Protein AF-A0A357KWU2-F1 (afdb_monomer_lite)

Radius of gyration: 22.36 Å; chains: 1; bounding box: 52×27×65 Å

Sequence (148 aa):
MNDPLRDWLYPELGHCRGDSERSEAVGAMRSNRERLTIAALMAPFLVSVGVATWLLLRYRPVWMGTNWLIGFGAAVGGSAALLIPVVLRGQRRVRLRQFLLARGVPLCLHCGYDLRGLAPDDPEPRCPECAHGILSAGVAMLRSTRVR

pLDDT: mean 83.21, std 8.34, range [53.5, 93.0]

Structure (mmCIF, N/CA/C/O backbone):
data_AF-A0A357KWU2-F1
#
_entry.id   AF-A0A357KWU2-F1
#
loop_
_atom_site.group_PDB
_atom_site.id
_atom_site.type_symbol
_atom_site.label_atom_id
_atom_site.label_alt_id
_atom_site.label_comp_id
_atom_site.label_asym_id
_atom_site.label_entity_id
_atom_site.label_seq_id
_atom_site.pdbx_PDB_ins_code
_atom_site.Cartn_x
_atom_site.Cartn_y
_atom_site.Cartn_z
_atom_site.occupancy
_atom_site.B_iso_or_equiv
_atom_site.auth_seq_id
_atom_site.auth_comp_id
_atom_site.auth_asym_id
_atom_site.auth_atom_id
_atom_site.pdbx_PDB_model_num
ATOM 1 N N . MET A 1 1 ? -23.522 3.006 -4.813 1.00 59.94 1 MET A N 1
ATOM 2 C CA . MET A 1 1 ? -23.429 1.620 -5.326 1.00 59.94 1 MET A CA 1
ATOM 3 C C . MET A 1 1 ? -22.193 0.985 -4.727 1.00 59.94 1 MET A C 1
ATOM 5 O O . MET A 1 1 ? -21.103 1.509 -4.937 1.00 59.94 1 MET A O 1
ATOM 9 N N . ASN A 1 2 ? -22.372 -0.078 -3.943 1.00 74.12 2 ASN A N 1
ATOM 10 C CA . ASN A 1 2 ? -21.258 -0.871 -3.432 1.00 74.12 2 ASN A CA 1
ATOM 11 C C . ASN A 1 2 ? -20.612 -1.618 -4.599 1.00 74.12 2 ASN A C 1
ATOM 13 O O . ASN A 1 2 ? -21.301 -2.271 -5.377 1.00 74.12 2 ASN A O 1
ATOM 17 N N . ASP A 1 3 ? -19.303 -1.445 -4.749 1.00 87.06 3 ASP A N 1
ATOM 18 C CA . ASP A 1 3 ? -18.503 -2.129 -5.757 1.00 87.06 3 ASP A CA 1
ATOM 19 C C . ASP A 1 3 ? -18.079 -3.485 -5.165 1.00 87.06 3 ASP A C 1
ATOM 21 O O . ASP A 1 3 ? -17.234 -3.501 -4.262 1.00 87.06 3 ASP A O 1
ATOM 25 N N . PRO A 1 4 ? -18.663 -4.615 -5.606 1.00 87.31 4 PRO A N 1
ATOM 26 C CA . PRO A 1 4 ? -18.437 -5.921 -4.982 1.00 87.31 4 PRO A CA 1
ATOM 27 C C . PRO A 1 4 ? -16.963 -6.342 -5.033 1.00 87.31 4 PRO A C 1
ATOM 29 O O . PRO A 1 4 ? -16.477 -7.031 -4.136 1.00 87.31 4 PRO A O 1
ATOM 32 N N . LEU A 1 5 ? -16.214 -5.863 -6.032 1.00 89.25 5 LEU A N 1
ATOM 33 C CA . LEU A 1 5 ? -14.771 -6.068 -6.110 1.00 89.25 5 LEU A CA 1
ATOM 34 C C . LEU A 1 5 ? -14.043 -5.394 -4.947 1.00 89.25 5 LEU A C 1
ATOM 36 O O . LEU A 1 5 ? -13.114 -5.975 -4.392 1.00 89.25 5 LEU A O 1
ATOM 40 N N . ARG A 1 6 ? -14.448 -4.187 -4.538 1.00 85.75 6 ARG A N 1
ATOM 41 C CA . ARG A 1 6 ? -13.794 -3.484 -3.423 1.00 85.75 6 ARG A CA 1
ATOM 42 C C . ARG A 1 6 ? -14.027 -4.175 -2.095 1.00 85.75 6 ARG A C 1
ATOM 44 O O . ARG A 1 6 ? -13.079 -4.274 -1.322 1.00 85.75 6 ARG A O 1
ATOM 51 N N . ASP A 1 7 ? -15.238 -4.667 -1.869 1.00 88.50 7 ASP A N 1
ATOM 52 C CA . ASP A 1 7 ? -15.585 -5.382 -0.641 1.00 88.50 7 ASP A CA 1
ATOM 53 C C . ASP A 1 7 ? -14.808 -6.695 -0.526 1.00 88.50 7 ASP A C 1
ATOM 55 O O . ASP A 1 7 ? -14.295 -7.025 0.542 1.00 88.50 7 ASP A O 1
ATOM 59 N N . TRP A 1 8 ? -14.597 -7.380 -1.651 1.00 89.88 8 TRP A N 1
ATOM 60 C CA . TRP A 1 8 ? -13.717 -8.543 -1.702 1.00 89.88 8 TRP A CA 1
ATOM 61 C C . TRP A 1 8 ? -12.231 -8.179 -1.522 1.00 89.88 8 TRP A C 1
ATOM 63 O O . TRP A 1 8 ? -11.475 -8.883 -0.850 1.00 89.88 8 TRP A O 1
ATOM 73 N N . LEU A 1 9 ? -11.775 -7.060 -2.100 1.00 88.38 9 LEU A N 1
ATOM 74 C CA . LEU A 1 9 ? -10.376 -6.639 -2.001 1.00 88.38 9 LEU A CA 1
ATOM 75 C C . LEU A 1 9 ? -9.982 -6.138 -0.600 1.00 88.38 9 LEU A C 1
ATOM 77 O O . LEU A 1 9 ? -8.826 -6.354 -0.192 1.00 88.38 9 LEU A O 1
ATOM 81 N N . TYR A 1 10 ? -10.910 -5.479 0.094 1.00 90.88 10 TYR A N 1
ATOM 82 C CA . TYR A 1 10 ? -10.738 -4.798 1.379 1.00 90.88 10 TYR A CA 1
ATOM 83 C C . TYR A 1 10 ? -11.883 -5.168 2.336 1.00 90.88 10 TYR A C 1
ATOM 85 O O . TYR A 1 10 ? -12.776 -4.349 2.575 1.00 90.88 10 TYR A O 1
ATOM 93 N N . PRO A 1 11 ? -11.860 -6.383 2.911 1.00 91.12 11 PRO A N 1
ATOM 94 C CA . PRO A 1 11 ? -12.910 -6.835 3.824 1.00 91.12 11 PRO A CA 1
ATOM 95 C C . PRO A 1 11 ? -13.042 -5.931 5.060 1.00 91.12 11 PRO A C 1
ATOM 97 O O . PRO A 1 11 ? -14.107 -5.855 5.670 1.00 91.12 11 PRO A O 1
ATOM 100 N N . GLU A 1 12 ? -11.994 -5.174 5.411 1.00 91.44 12 GLU A N 1
ATOM 101 C CA . GLU A 1 12 ? -12.022 -4.243 6.538 1.00 91.44 12 GLU A CA 1
ATOM 102 C C . GLU A 1 12 ? -13.065 -3.122 6.362 1.00 91.44 12 GLU A C 1
ATOM 104 O O . GLU A 1 12 ? -13.580 -2.617 7.358 1.00 91.44 12 GLU A O 1
ATOM 109 N N . LEU A 1 13 ? -13.453 -2.785 5.121 1.00 92.69 13 LEU A N 1
ATOM 110 C CA . LEU A 1 13 ? -14.512 -1.806 4.830 1.00 92.69 13 LEU A CA 1
ATOM 111 C C . LEU A 1 13 ? -15.900 -2.241 5.318 1.00 92.69 13 LEU A C 1
ATOM 113 O O . LEU A 1 13 ? -16.812 -1.414 5.342 1.00 92.69 13 LEU A O 1
ATOM 117 N N . GLY A 1 14 ? -16.083 -3.512 5.685 1.00 91.69 14 GLY A N 1
ATOM 118 C CA . GLY A 1 14 ? -17.300 -3.993 6.340 1.00 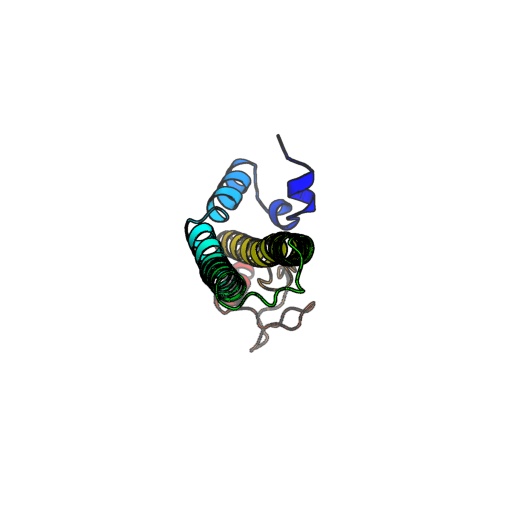91.69 14 GLY A CA 1
ATOM 119 C C . GLY A 1 14 ? -17.490 -3.445 7.760 1.00 91.69 14 GLY A C 1
ATOM 120 O O . GLY A 1 14 ? -18.602 -3.469 8.271 1.00 91.69 14 GLY A O 1
ATOM 121 N N . HIS A 1 15 ? -16.436 -2.908 8.387 1.00 90.94 15 HIS A N 1
ATOM 122 C CA . HIS A 1 15 ? -16.504 -2.341 9.741 1.00 90.94 15 HIS A CA 1
ATOM 123 C C . HIS A 1 15 ? -16.945 -0.868 9.767 1.00 90.94 15 HIS A C 1
ATOM 125 O O . HIS A 1 15 ? -17.172 -0.320 10.846 1.00 90.94 15 HIS A O 1
ATOM 131 N N . CYS A 1 16 ? -17.045 -0.212 8.606 1.00 92.56 16 CYS A N 1
ATOM 132 C CA . CYS A 1 16 ? -17.556 1.155 8.501 1.00 92.56 16 CYS A CA 1
ATOM 133 C C . CYS A 1 16 ? -19.061 1.183 8.807 1.00 92.56 16 CYS A C 1
ATOM 135 O O . CYS A 1 16 ? -19.807 0.321 8.350 1.00 92.56 16 CYS A O 1
ATOM 137 N N . ARG A 1 17 ? -19.530 2.199 9.539 1.00 90.75 17 ARG A N 1
ATOM 138 C CA . ARG A 1 17 ? -20.933 2.316 9.976 1.00 90.75 17 ARG A CA 1
ATOM 139 C C . ARG A 1 17 ? -21.898 2.729 8.861 1.00 90.75 17 ARG A C 1
ATOM 141 O O . ARG A 1 17 ? -23.104 2.592 9.032 1.00 90.75 17 ARG A O 1
ATOM 148 N N . GLY A 1 18 ? -21.392 3.245 7.741 1.00 92.12 18 GLY A N 1
ATOM 149 C CA . GLY A 1 18 ? -22.206 3.651 6.596 1.00 92.12 18 GLY A CA 1
ATOM 150 C C . GLY A 1 18 ? -21.386 4.082 5.379 1.00 92.12 18 GLY A C 1
ATOM 151 O O . GLY A 1 18 ? -20.155 4.168 5.429 1.00 92.12 18 GLY A O 1
ATOM 152 N N . ASP A 1 19 ? -22.084 4.382 4.282 1.00 92.00 19 ASP A N 1
ATOM 153 C CA . ASP A 1 19 ? -21.479 4.707 2.981 1.00 92.00 19 ASP A CA 1
ATOM 154 C C . ASP A 1 19 ? -20.640 5.994 3.003 1.00 92.00 19 ASP A C 1
ATOM 156 O O . ASP A 1 19 ? -19.633 6.093 2.296 1.00 92.00 19 ASP A O 1
ATOM 160 N N . SER A 1 20 ? -21.012 6.968 3.840 1.00 92.75 20 SER A N 1
ATOM 161 C CA . SER A 1 20 ? -20.260 8.217 4.006 1.00 92.75 20 SER A CA 1
ATOM 162 C C . SER A 1 20 ? -18.865 7.950 4.576 1.00 92.75 20 SER A C 1
ATOM 164 O O . SER A 1 20 ? -17.867 8.329 3.963 1.00 92.75 20 SER A O 1
ATOM 166 N N . GLU A 1 21 ? -18.782 7.206 5.681 1.00 92.81 21 GLU A N 1
ATOM 167 C CA . GLU A 1 21 ? -17.522 6.799 6.312 1.00 92.81 21 GLU A CA 1
ATOM 168 C C . GLU A 1 21 ? -16.687 5.905 5.391 1.00 92.81 21 GLU A C 1
ATOM 170 O O . GLU A 1 21 ? -15.470 6.062 5.308 1.00 92.81 21 GLU A O 1
ATOM 175 N N . ARG A 1 22 ? -17.336 5.014 4.637 1.00 91.81 22 ARG A N 1
ATOM 176 C CA . ARG A 1 22 ? -16.671 4.183 3.631 1.00 91.81 22 ARG A CA 1
ATOM 177 C C . ARG A 1 22 ? -16.035 5.036 2.529 1.00 91.81 22 ARG A C 1
ATOM 179 O O . ARG A 1 22 ? -14.895 4.781 2.139 1.00 91.81 22 ARG A O 1
ATOM 186 N N . SER A 1 23 ? -16.729 6.065 2.041 1.00 91.12 23 SER A N 1
ATOM 187 C CA . SER A 1 23 ? -16.183 6.979 1.031 1.00 91.12 23 SER A CA 1
ATOM 188 C C . SER A 1 23 ? -15.011 7.805 1.574 1.00 91.12 23 SER A C 1
ATOM 190 O O . SER A 1 23 ? -14.015 7.997 0.875 1.00 91.12 23 SER A O 1
ATOM 192 N N . GLU A 1 24 ? -15.080 8.208 2.844 1.00 92.50 24 GLU A N 1
ATOM 193 C CA . GLU A 1 24 ? -14.028 8.954 3.532 1.00 92.50 24 GLU A CA 1
ATOM 194 C C . GLU A 1 24 ? -12.784 8.090 3.761 1.00 92.50 24 GLU A C 1
ATOM 196 O O . GLU A 1 24 ? -11.673 8.522 3.462 1.00 92.50 24 GLU A O 1
ATOM 201 N N . ALA A 1 25 ? -12.963 6.833 4.177 1.00 90.44 25 ALA A N 1
ATOM 202 C CA . ALA A 1 25 ? -11.882 5.861 4.307 1.00 90.44 25 ALA A CA 1
ATOM 203 C C . ALA A 1 25 ? -11.179 5.621 2.958 1.00 90.44 25 ALA A C 1
ATOM 205 O O . ALA A 1 25 ? -9.949 5.581 2.879 1.00 90.44 25 ALA A O 1
ATOM 206 N N . VAL A 1 26 ? -11.947 5.529 1.866 1.00 90.69 26 VAL A N 1
ATOM 207 C CA . VAL A 1 26 ? -11.396 5.436 0.504 1.00 90.69 26 VAL A CA 1
ATOM 208 C C . VAL A 1 26 ? -10.661 6.715 0.098 1.00 90.69 26 VAL A C 1
ATOM 210 O O . VAL A 1 26 ? -9.596 6.636 -0.520 1.00 90.69 26 VAL A O 1
ATOM 213 N N . GLY A 1 27 ? -11.178 7.884 0.475 1.00 89.06 27 GLY A N 1
ATOM 214 C CA . GLY A 1 27 ? -10.503 9.168 0.290 1.00 89.06 27 GLY A CA 1
ATOM 215 C C . GLY A 1 27 ? -9.170 9.238 1.036 1.00 89.06 27 GLY A C 1
ATOM 216 O O . GLY A 1 27 ? -8.155 9.610 0.446 1.00 89.06 27 GLY A O 1
ATOM 217 N N . ALA A 1 28 ? -9.140 8.785 2.291 1.00 86.50 28 ALA A N 1
ATOM 218 C CA . ALA A 1 28 ? -7.946 8.741 3.130 1.00 86.50 28 ALA A CA 1
ATOM 219 C C . ALA A 1 28 ? -6.865 7.796 2.574 1.00 86.50 28 ALA A C 1
ATOM 221 O O . ALA A 1 28 ? -5.668 8.079 2.683 1.00 86.50 28 ALA A O 1
ATOM 222 N N . MET A 1 29 ? -7.263 6.701 1.910 1.00 84.94 29 MET A N 1
ATOM 223 C CA . MET A 1 29 ? -6.321 5.831 1.196 1.00 84.94 29 MET A CA 1
ATOM 224 C C . MET A 1 29 ? -5.629 6.567 0.038 1.00 84.94 29 MET A C 1
ATOM 226 O O . MET A 1 29 ? -4.436 6.367 -0.191 1.00 84.94 29 MET A O 1
ATOM 230 N N . ARG A 1 30 ? -6.334 7.475 -0.650 1.00 82.19 30 ARG A N 1
ATOM 231 C CA . ARG A 1 30 ? -5.888 8.168 -1.872 1.00 82.19 30 ARG A CA 1
ATOM 232 C C . ARG A 1 30 ? -4.942 9.352 -1.606 1.00 82.19 30 ARG A C 1
ATOM 234 O O . ARG A 1 30 ? -5.011 10.387 -2.266 1.00 82.19 30 ARG A O 1
ATOM 241 N N . SER A 1 31 ? -4.040 9.198 -0.641 1.00 75.88 31 SER A N 1
ATOM 242 C CA . SER A 1 31 ? -3.075 10.220 -0.234 1.00 75.88 31 SER A CA 1
ATOM 243 C C . SER A 1 31 ? -2.016 10.490 -1.312 1.00 75.88 31 SER A C 1
ATOM 245 O O . SER A 1 31 ? -1.478 9.567 -1.928 1.00 75.88 31 SER A O 1
ATOM 247 N N . ASN A 1 32 ? -1.645 11.766 -1.478 1.00 76.50 32 ASN A N 1
ATOM 248 C CA . ASN A 1 32 ? -0.597 12.238 -2.396 1.00 76.50 32 ASN A CA 1
ATOM 249 C C . ASN A 1 32 ? 0.760 11.534 -2.172 1.00 76.50 32 ASN A C 1
ATOM 251 O O . ASN A 1 32 ? 1.570 11.416 -3.092 1.00 76.50 32 ASN A O 1
ATOM 255 N N . ARG A 1 33 ? 0.982 10.986 -0.967 1.00 73.56 33 ARG A N 1
ATOM 256 C CA . ARG A 1 33 ? 2.146 10.151 -0.652 1.00 73.56 33 ARG A CA 1
ATOM 257 C C . ARG A 1 33 ? 2.238 8.913 -1.538 1.00 73.56 33 ARG A C 1
ATOM 259 O O . ARG A 1 33 ? 3.349 8.550 -1.878 1.00 73.56 33 ARG A O 1
ATOM 266 N N . GLU A 1 34 ? 1.124 8.296 -1.953 1.00 74.50 34 GLU A N 1
ATOM 267 C CA . GLU A 1 34 ? 1.178 7.131 -2.858 1.00 74.50 34 GLU A CA 1
ATOM 268 C C . GLU A 1 34 ? 1.793 7.495 -4.203 1.00 74.50 34 GLU A C 1
ATOM 270 O O . GLU A 1 34 ? 2.621 6.751 -4.713 1.00 74.50 34 GLU A O 1
ATOM 275 N N . ARG A 1 35 ? 1.440 8.661 -4.758 1.00 76.81 35 ARG A N 1
ATOM 276 C CA . ARG A 1 35 ? 2.026 9.135 -6.017 1.00 76.81 35 ARG A CA 1
ATOM 277 C C . ARG A 1 35 ? 3.526 9.346 -5.871 1.00 76.81 35 ARG A C 1
ATOM 279 O O . ARG A 1 35 ? 4.270 8.947 -6.755 1.00 76.81 35 ARG A O 1
ATOM 286 N N . LEU A 1 36 ? 3.962 9.897 -4.739 1.00 80.81 36 LEU A N 1
ATOM 287 C CA . LEU A 1 36 ? 5.381 10.064 -4.429 1.00 80.81 36 LEU A CA 1
ATOM 288 C C . LEU A 1 36 ? 6.093 8.724 -4.222 1.00 80.81 36 LEU A C 1
ATOM 290 O O . LEU A 1 36 ? 7.206 8.571 -4.700 1.00 80.81 36 LEU A O 1
ATOM 294 N N . THR A 1 37 ? 5.472 7.740 -3.565 1.00 79.44 37 THR A N 1
ATOM 295 C CA . THR A 1 37 ? 6.070 6.405 -3.390 1.00 79.44 37 THR A CA 1
ATOM 296 C C . THR A 1 37 ? 6.171 5.663 -4.720 1.00 79.44 37 THR A C 1
ATOM 298 O O . THR A 1 37 ? 7.208 5.079 -5.011 1.00 79.44 37 THR A O 1
ATOM 301 N N . ILE A 1 38 ? 5.133 5.726 -5.560 1.00 80.38 38 ILE A N 1
ATOM 302 C CA . ILE A 1 38 ? 5.158 5.153 -6.913 1.00 80.38 38 ILE A CA 1
ATOM 303 C C . ILE A 1 38 ? 6.231 5.845 -7.747 1.00 80.38 38 ILE A C 1
ATOM 305 O O . ILE A 1 38 ? 7.046 5.165 -8.359 1.00 80.38 38 ILE A O 1
ATOM 309 N N . ALA A 1 39 ? 6.275 7.179 -7.737 1.00 81.69 39 ALA A N 1
ATOM 310 C CA . ALA A 1 39 ? 7.296 7.940 -8.446 1.00 81.69 39 ALA A CA 1
ATOM 311 C C . ALA A 1 39 ? 8.705 7.600 -7.941 1.00 81.69 39 ALA A C 1
ATOM 313 O O . ALA A 1 39 ? 9.595 7.389 -8.752 1.00 81.69 39 ALA A O 1
ATOM 314 N N . ALA A 1 40 ? 8.902 7.470 -6.627 1.00 84.50 40 ALA A N 1
ATOM 315 C CA . ALA A 1 40 ? 10.184 7.104 -6.032 1.00 84.50 40 ALA A CA 1
ATOM 316 C C . ALA A 1 40 ? 10.617 5.668 -6.369 1.00 84.50 40 ALA A C 1
ATOM 318 O O . ALA A 1 40 ? 11.810 5.426 -6.504 1.00 84.50 40 ALA A O 1
ATOM 319 N N . LEU A 1 41 ? 9.681 4.727 -6.533 1.00 81.56 41 LEU A N 1
ATOM 320 C CA . LEU A 1 41 ? 9.980 3.362 -6.987 1.00 81.56 41 LEU A CA 1
ATOM 321 C C . LEU A 1 41 ? 10.230 3.298 -8.501 1.00 81.56 41 LEU A C 1
ATOM 323 O O . LEU A 1 41 ? 11.110 2.572 -8.955 1.00 81.56 41 LEU A O 1
ATOM 327 N N . MET A 1 42 ? 9.478 4.069 -9.287 1.00 81.44 42 MET A N 1
ATOM 328 C CA . MET A 1 42 ? 9.603 4.101 -10.746 1.00 81.44 42 MET A CA 1
ATOM 329 C C . MET A 1 42 ? 10.821 4.902 -11.212 1.00 81.44 42 MET A C 1
ATOM 331 O O . MET A 1 42 ? 11.417 4.549 -12.221 1.00 81.44 42 MET A O 1
ATOM 335 N N . ALA A 1 43 ? 11.226 5.953 -10.496 1.00 85.81 43 ALA A N 1
ATOM 336 C CA . ALA A 1 43 ? 12.353 6.807 -10.870 1.00 85.81 43 ALA A CA 1
ATOM 337 C C . ALA A 1 43 ? 13.678 6.041 -11.059 1.00 85.81 43 ALA A C 1
ATOM 339 O O . ALA A 1 43 ? 14.234 6.124 -12.155 1.00 85.81 43 ALA A O 1
ATOM 340 N N . PRO A 1 44 ? 14.191 5.259 -10.086 1.00 83.88 44 PRO A N 1
ATOM 341 C CA . PRO A 1 44 ? 15.445 4.527 -10.264 1.00 83.88 44 PRO A CA 1
ATOM 342 C C . PRO A 1 44 ? 15.342 3.471 -11.367 1.00 83.88 44 PRO A C 1
ATOM 344 O O . PRO A 1 44 ? 16.316 3.222 -12.068 1.00 83.88 44 PRO A O 1
ATOM 347 N N . PHE A 1 45 ? 14.157 2.891 -11.560 1.00 81.75 45 PHE A N 1
ATOM 348 C CA . PHE A 1 45 ? 13.881 1.943 -12.634 1.00 81.75 45 PHE A CA 1
ATOM 349 C C . PHE A 1 45 ? 13.925 2.603 -14.019 1.00 81.75 45 PHE A C 1
ATOM 351 O O . PHE A 1 45 ? 14.553 2.088 -14.936 1.00 81.75 45 PHE A O 1
ATOM 358 N N . LEU A 1 46 ? 13.301 3.769 -14.184 1.00 84.00 46 LEU A N 1
ATOM 359 C CA . LEU A 1 46 ? 13.341 4.511 -15.444 1.00 84.00 46 LEU A CA 1
ATOM 360 C C . LEU A 1 46 ? 14.761 4.999 -15.750 1.00 84.00 46 LEU A C 1
ATOM 362 O O . LEU A 1 46 ? 15.200 4.926 -16.897 1.00 84.00 46 LEU A O 1
ATOM 366 N N . VAL A 1 47 ? 15.500 5.432 -14.723 1.00 87.81 47 VAL A N 1
ATOM 367 C CA . VAL A 1 47 ? 16.915 5.803 -14.849 1.00 87.81 47 VAL A CA 1
ATOM 368 C C . VAL A 1 47 ? 17.754 4.594 -15.259 1.00 87.81 47 VAL A C 1
ATOM 370 O O . VAL A 1 47 ? 18.535 4.703 -16.200 1.00 87.81 47 VAL A O 1
ATOM 373 N N . SER A 1 48 ? 17.579 3.432 -14.623 1.00 81.81 48 SER A N 1
ATOM 374 C CA . SER A 1 48 ? 18.356 2.234 -14.955 1.00 81.81 48 SER A CA 1
ATOM 375 C C . SER A 1 48 ? 18.049 1.714 -16.359 1.00 81.81 48 SER A C 1
ATOM 377 O O . SER A 1 48 ? 18.979 1.385 -17.092 1.00 81.81 48 SER A O 1
ATOM 379 N N . VAL A 1 49 ? 16.780 1.721 -16.784 1.00 82.38 49 VAL A N 1
ATOM 380 C CA . VAL A 1 49 ? 16.381 1.387 -18.161 1.00 82.38 49 VAL A CA 1
ATOM 381 C C . VAL A 1 49 ? 16.976 2.379 -19.159 1.00 82.38 49 VAL A C 1
ATOM 383 O O . VAL A 1 49 ? 17.499 1.960 -20.191 1.00 82.38 49 VAL A O 1
ATOM 386 N N . GLY A 1 50 ? 16.951 3.679 -18.856 1.00 84.56 50 GLY A N 1
ATOM 387 C CA . GLY A 1 50 ? 17.556 4.711 -19.700 1.00 84.56 50 GLY A CA 1
ATOM 388 C C . GLY A 1 50 ? 19.066 4.523 -19.857 1.00 84.56 50 GLY A C 1
ATOM 389 O O . GLY A 1 50 ? 19.573 4.518 -20.978 1.00 84.56 50 GLY A O 1
ATOM 390 N N . VAL A 1 51 ? 19.776 4.286 -18.750 1.00 88.94 51 VAL A N 1
ATOM 391 C CA . VAL A 1 51 ? 21.225 4.027 -18.735 1.00 88.94 51 VAL A CA 1
ATOM 392 C C . VAL A 1 51 ? 21.563 2.732 -19.470 1.00 88.94 51 VAL A C 1
ATOM 394 O O . VAL A 1 51 ? 22.467 2.728 -20.301 1.00 88.94 51 VAL A O 1
ATOM 397 N N . ALA A 1 52 ? 20.823 1.647 -19.229 1.00 82.06 52 ALA A N 1
ATOM 398 C CA . ALA A 1 52 ? 21.020 0.376 -19.922 1.00 82.06 52 ALA A CA 1
ATOM 399 C C . ALA A 1 52 ? 20.793 0.525 -21.432 1.00 82.06 52 ALA A C 1
ATOM 401 O O . ALA A 1 52 ? 21.608 0.065 -22.227 1.00 82.06 52 ALA A O 1
ATOM 402 N N . THR A 1 53 ? 19.731 1.226 -21.832 1.00 80.62 53 THR A N 1
ATOM 403 C CA . THR A 1 53 ? 19.440 1.506 -23.244 1.00 80.62 53 THR A CA 1
ATOM 404 C C . THR A 1 53 ? 20.558 2.331 -23.879 1.00 80.62 53 THR A C 1
ATOM 406 O O . THR A 1 53 ? 21.035 1.989 -24.959 1.00 80.62 53 THR A O 1
ATOM 409 N N . TRP A 1 54 ? 21.029 3.379 -23.199 1.00 86.94 54 TRP A N 1
ATOM 410 C CA . TRP A 1 54 ? 22.134 4.212 -23.672 1.00 86.94 54 TRP A CA 1
ATOM 411 C C . TRP A 1 54 ? 23.440 3.418 -23.821 1.00 86.94 54 TRP A C 1
ATOM 413 O O . TRP A 1 54 ? 24.088 3.499 -24.864 1.00 86.94 54 TRP A O 1
ATOM 423 N N . LEU A 1 55 ? 23.793 2.590 -22.831 1.00 87.44 55 LEU A N 1
ATOM 424 C CA . LEU A 1 55 ? 24.969 1.716 -22.883 1.00 87.44 55 LEU A CA 1
ATOM 425 C C . LEU A 1 55 ? 24.871 0.699 -24.024 1.00 87.44 55 LEU A C 1
ATOM 427 O O . LEU A 1 55 ? 25.840 0.515 -24.757 1.00 87.44 55 LEU A O 1
ATOM 431 N N . LEU A 1 56 ? 23.704 0.079 -24.213 1.00 79.38 56 LEU A N 1
ATOM 432 C CA . LEU A 1 56 ? 23.477 -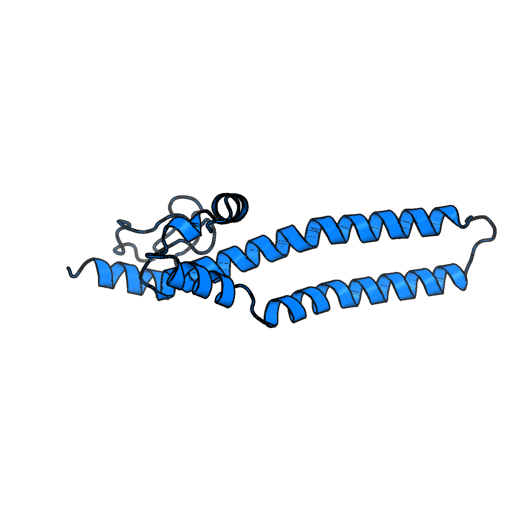0.886 -25.290 1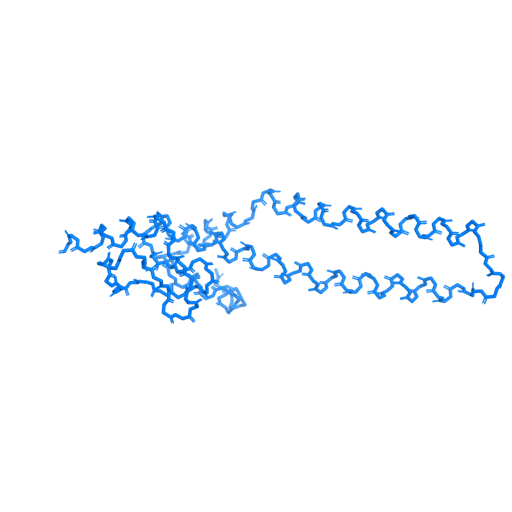.00 79.38 56 LEU A CA 1
ATOM 433 C C . LEU A 1 56 ? 23.594 -0.239 -26.669 1.00 79.38 56 LEU A C 1
ATOM 435 O O . LEU A 1 56 ? 24.159 -0.844 -27.573 1.00 79.38 56 LEU A O 1
ATOM 439 N N . LEU A 1 57 ? 23.106 0.991 -26.835 1.00 81.62 57 LEU A N 1
ATOM 440 C CA . LEU A 1 57 ? 23.277 1.741 -28.079 1.00 81.62 57 LEU A CA 1
ATOM 441 C C . LEU A 1 57 ? 24.737 2.156 -28.304 1.00 81.62 57 LEU A C 1
ATOM 443 O O . LEU A 1 57 ? 25.207 2.128 -29.439 1.00 81.62 57 LEU A O 1
ATOM 447 N N . ARG A 1 58 ? 25.465 2.517 -27.239 1.00 87.88 58 ARG A N 1
ATOM 448 C CA . ARG A 1 58 ? 26.850 3.001 -27.321 1.00 87.88 58 ARG A CA 1
ATOM 449 C C . ARG A 1 58 ? 27.868 1.891 -27.573 1.00 87.88 58 ARG A C 1
ATOM 451 O O . ARG A 1 58 ? 28.793 2.095 -28.352 1.00 87.88 58 ARG A O 1
ATOM 458 N N . TYR A 1 59 ? 27.709 0.747 -26.916 1.00 86.19 59 TYR A N 1
ATOM 459 C CA . TYR A 1 59 ? 28.660 -0.370 -26.940 1.00 86.19 59 TYR A CA 1
ATOM 460 C C . TYR A 1 59 ? 28.169 -1.546 -27.780 1.00 86.19 59 TYR A C 1
ATOM 462 O O . TYR A 1 59 ? 28.621 -2.671 -27.584 1.00 86.19 59 TYR A O 1
ATOM 470 N N . ARG A 1 60 ? 27.215 -1.293 -28.682 1.00 73.44 60 ARG A N 1
ATOM 471 C CA . ARG A 1 60 ? 26.423 -2.329 -29.337 1.00 73.44 60 ARG A CA 1
ATOM 472 C C . ARG A 1 60 ? 27.320 -3.408 -29.965 1.00 73.44 60 ARG A C 1
ATOM 474 O O . ARG A 1 60 ? 27.979 -3.132 -30.970 1.00 73.44 60 ARG A O 1
ATOM 481 N N . PRO A 1 61 ? 27.336 -4.644 -29.435 1.00 69.56 61 PRO A N 1
ATOM 482 C CA . PRO A 1 61 ? 27.967 -5.741 -30.142 1.00 69.56 61 PRO A CA 1
ATOM 483 C C . PRO A 1 61 ? 27.108 -6.035 -31.373 1.00 69.56 61 PRO A C 1
ATOM 485 O O . PRO A 1 61 ? 25.891 -6.191 -31.265 1.00 69.56 61 PRO A O 1
ATOM 488 N N . VAL A 1 62 ? 27.735 -6.107 -32.549 1.00 67.19 62 VAL A N 1
ATOM 489 C CA . VAL A 1 62 ? 27.071 -6.237 -33.866 1.00 67.19 62 VAL A CA 1
ATOM 490 C C . VAL A 1 62 ? 26.134 -7.464 -33.944 1.00 67.19 62 VAL A C 1
ATOM 492 O O . VAL A 1 62 ? 25.287 -7.557 -34.823 1.00 67.19 62 VAL A O 1
ATOM 495 N N . TRP A 1 63 ? 26.253 -8.397 -32.995 1.00 68.06 63 TRP A N 1
ATOM 496 C CA . TRP A 1 63 ? 25.550 -9.677 -32.957 1.00 68.06 63 TRP A CA 1
ATOM 497 C C . TRP A 1 63 ? 24.257 -9.647 -32.117 1.00 68.06 63 TRP A C 1
ATOM 499 O O . TRP A 1 63 ? 23.452 -10.571 -32.207 1.00 68.06 63 TRP A O 1
ATOM 509 N N . MET A 1 64 ? 24.007 -8.599 -31.318 1.00 69.38 64 MET A N 1
ATOM 510 C CA . MET A 1 64 ? 22.747 -8.456 -30.572 1.00 69.38 64 MET A CA 1
ATOM 511 C C . MET A 1 64 ? 21.690 -7.735 -31.417 1.00 69.38 64 MET A C 1
ATOM 513 O O . MET A 1 64 ? 21.638 -6.504 -31.490 1.00 69.38 64 MET A O 1
ATOM 517 N N . GLY A 1 65 ? 20.821 -8.526 -32.050 1.00 75.69 65 GLY A N 1
ATOM 518 C CA . GLY A 1 65 ? 19.681 -8.031 -32.819 1.00 75.69 65 GLY A CA 1
ATOM 519 C C . GLY A 1 65 ? 18.658 -7.254 -31.976 1.00 75.69 65 GLY A C 1
ATOM 520 O O . GLY A 1 65 ? 18.548 -7.421 -30.761 1.00 75.69 65 GLY A O 1
ATOM 521 N N . THR A 1 66 ? 17.862 -6.411 -32.640 1.00 76.44 66 THR A N 1
ATOM 522 C CA . THR A 1 66 ? 16.835 -5.537 -32.033 1.00 76.44 66 THR A CA 1
ATOM 523 C C . THR A 1 66 ? 15.810 -6.287 -31.167 1.00 76.44 66 THR A C 1
ATOM 525 O O . THR A 1 66 ? 15.303 -5.725 -30.198 1.00 76.44 66 THR A O 1
ATOM 528 N N . ASN A 1 67 ? 15.570 -7.573 -31.436 1.00 80.94 67 ASN A N 1
ATOM 529 C CA . ASN A 1 67 ? 14.639 -8.411 -30.672 1.00 80.94 67 ASN A CA 1
ATOM 530 C C . ASN A 1 67 ? 15.018 -8.546 -29.187 1.00 80.94 67 ASN A C 1
ATOM 532 O O . ASN A 1 67 ? 14.133 -8.663 -28.341 1.00 80.94 67 ASN A O 1
ATOM 536 N N . TRP A 1 68 ? 16.311 -8.485 -28.849 1.00 81.19 68 TRP A N 1
ATOM 537 C CA . TRP A 1 68 ? 16.758 -8.626 -27.461 1.00 81.19 68 TRP A CA 1
ATOM 538 C C . TRP A 1 68 ? 16.364 -7.419 -26.595 1.00 81.19 68 TRP A C 1
ATOM 540 O O . TRP A 1 68 ? 15.925 -7.586 -25.459 1.00 81.19 68 TRP A O 1
ATOM 550 N N . LEU A 1 69 ? 16.421 -6.205 -27.159 1.00 75.56 69 LEU A N 1
ATOM 551 C CA . LEU A 1 69 ? 15.997 -4.975 -26.478 1.00 75.56 69 LEU A CA 1
ATOM 552 C C . LEU A 1 69 ? 14.499 -4.989 -26.159 1.00 75.56 69 LEU A C 1
ATOM 554 O O . LEU A 1 69 ? 14.092 -4.613 -25.061 1.00 75.56 69 LEU A O 1
ATOM 558 N N . ILE A 1 70 ? 13.689 -5.462 -27.108 1.00 79.75 70 ILE A N 1
ATOM 559 C CA . ILE A 1 70 ? 12.236 -5.578 -26.943 1.00 79.75 70 ILE A CA 1
ATOM 560 C C . ILE A 1 70 ? 11.917 -6.604 -25.849 1.00 79.75 70 ILE A C 1
ATOM 562 O O . ILE A 1 70 ? 11.118 -6.319 -24.957 1.00 79.75 70 ILE A O 1
ATOM 566 N N . GLY A 1 71 ? 12.581 -7.765 -25.871 1.00 84.56 71 GLY A N 1
ATOM 567 C CA . GLY A 1 71 ? 12.403 -8.809 -24.860 1.00 84.56 71 GLY A CA 1
ATOM 568 C C . GLY A 1 71 ? 12.765 -8.341 -23.448 1.00 84.56 71 GLY A C 1
ATOM 569 O O . GLY A 1 71 ? 11.999 -8.563 -22.510 1.00 84.56 71 GLY A O 1
ATOM 570 N N . PHE A 1 72 ? 13.887 -7.632 -23.297 1.00 81.56 72 PHE A N 1
ATOM 571 C CA . PHE A 1 72 ? 14.301 -7.087 -22.004 1.00 81.56 72 PHE A CA 1
ATOM 572 C C . PHE A 1 72 ? 13.314 -6.031 -21.491 1.00 81.56 72 PHE A C 1
ATOM 574 O O . PHE A 1 72 ? 12.861 -6.115 -20.350 1.00 81.56 72 PHE A O 1
ATOM 581 N N . GLY A 1 73 ? 12.914 -5.084 -22.346 1.00 79.81 73 GLY A N 1
ATOM 582 C CA . GLY A 1 73 ? 11.922 -4.066 -21.996 1.00 79.81 73 GLY A CA 1
ATOM 583 C C . GLY A 1 73 ? 10.585 -4.672 -21.561 1.00 79.81 73 GLY A C 1
ATOM 584 O O . GLY A 1 73 ? 10.012 -4.240 -20.562 1.00 79.81 73 GLY A O 1
ATOM 585 N N . ALA A 1 74 ? 10.123 -5.717 -22.253 1.00 84.56 74 ALA A N 1
ATOM 586 C CA . ALA A 1 74 ? 8.893 -6.425 -21.909 1.00 84.56 74 ALA A CA 1
ATOM 587 C C . ALA A 1 74 ? 8.987 -7.147 -20.552 1.00 84.56 74 ALA A C 1
ATOM 589 O O . ALA A 1 74 ? 8.079 -7.021 -19.729 1.00 84.56 74 ALA A O 1
ATOM 590 N N . ALA A 1 75 ? 10.089 -7.853 -20.278 1.00 85.25 75 ALA A N 1
ATOM 591 C CA . ALA A 1 75 ? 10.292 -8.561 -19.010 1.00 85.25 75 ALA A CA 1
ATOM 592 C C . ALA A 1 75 ? 10.363 -7.596 -17.812 1.00 85.25 75 ALA A C 1
ATOM 594 O O . ALA A 1 75 ? 9.761 -7.814 -16.756 1.00 85.25 75 ALA A O 1
ATOM 595 N N . VAL A 1 76 ? 11.072 -6.486 -17.998 1.00 81.62 76 VAL A N 1
ATOM 596 C CA . VAL A 1 76 ? 11.292 -5.457 -16.982 1.00 81.62 76 VAL A CA 1
ATOM 597 C C . VAL A 1 76 ? 10.007 -4.653 -16.732 1.00 81.62 76 VAL A C 1
ATOM 599 O O . VAL A 1 76 ? 9.594 -4.484 -15.585 1.00 81.62 76 VAL A O 1
ATOM 602 N N . GLY A 1 77 ? 9.290 -4.246 -17.784 1.00 81.00 77 GLY A N 1
ATOM 603 C CA . GLY A 1 77 ? 7.984 -3.590 -17.655 1.00 81.00 77 GLY A CA 1
ATOM 604 C C . GLY A 1 77 ? 6.914 -4.494 -17.033 1.00 81.00 77 GLY A C 1
ATOM 605 O O . GLY A 1 77 ? 6.179 -4.064 -16.141 1.00 81.00 77 GLY A O 1
ATOM 606 N N . GLY A 1 78 ? 6.857 -5.762 -17.452 1.00 86.19 78 GLY A N 1
ATOM 607 C CA . GLY A 1 78 ? 5.898 -6.741 -16.939 1.00 86.19 78 GLY A CA 1
ATOM 608 C C . GLY A 1 78 ? 6.086 -7.030 -15.449 1.00 86.19 78 GLY A C 1
ATOM 609 O O . GLY A 1 78 ? 5.118 -7.038 -14.691 1.00 86.19 78 GLY A O 1
ATOM 610 N N . SER A 1 79 ? 7.332 -7.190 -14.998 1.00 83.62 79 SER A N 1
ATOM 611 C CA . SER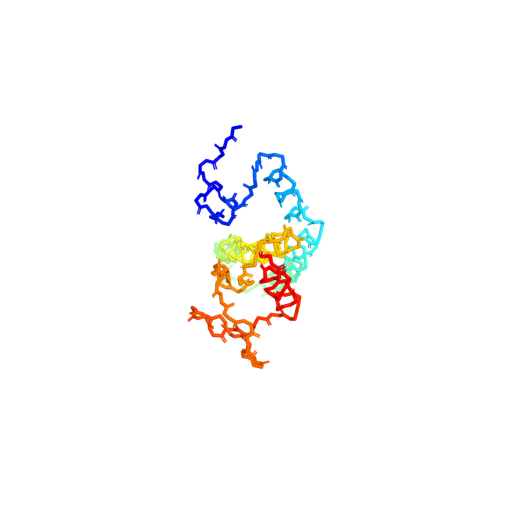 A 1 79 ? 7.634 -7.418 -13.578 1.00 83.62 79 SER A CA 1
ATOM 612 C C . SER A 1 79 ? 7.259 -6.218 -12.697 1.00 83.62 79 SER A C 1
ATOM 614 O O . SER A 1 79 ? 6.628 -6.400 -11.653 1.00 83.62 79 SER A O 1
ATOM 616 N N . ALA A 1 80 ? 7.542 -4.986 -13.135 1.00 81.50 80 ALA A N 1
ATOM 617 C CA . ALA A 1 80 ? 7.125 -3.780 -12.416 1.00 81.50 80 ALA A CA 1
ATOM 618 C C . ALA A 1 80 ? 5.592 -3.669 -12.299 1.00 81.50 80 ALA A C 1
ATOM 620 O O . ALA A 1 80 ? 5.072 -3.377 -11.219 1.00 81.50 80 ALA A O 1
ATOM 621 N N . ALA A 1 81 ? 4.862 -3.962 -13.380 1.00 82.50 81 ALA A N 1
ATOM 622 C CA . ALA A 1 81 ? 3.400 -3.927 -13.397 1.00 82.50 81 ALA A CA 1
ATOM 623 C C . ALA A 1 81 ? 2.758 -4.932 -12.422 1.00 82.50 81 ALA A C 1
ATOM 625 O O . ALA A 1 81 ? 1.669 -4.670 -11.914 1.00 82.50 81 ALA A O 1
ATOM 626 N N . LEU A 1 82 ? 3.432 -6.046 -12.119 1.00 86.00 82 LEU A N 1
ATOM 627 C CA . LEU A 1 82 ? 2.960 -7.047 -11.157 1.00 86.00 82 LEU A CA 1
ATOM 628 C C . LEU A 1 82 ? 3.304 -6.688 -9.704 1.00 86.00 82 LEU A C 1
ATOM 630 O O . LEU A 1 82 ? 2.474 -6.870 -8.813 1.00 86.00 82 LEU A O 1
ATOM 634 N N . LEU A 1 83 ? 4.501 -6.155 -9.447 1.00 83.81 83 LEU A N 1
ATOM 635 C CA . LEU A 1 83 ? 4.969 -5.874 -8.084 1.00 83.81 83 LEU A CA 1
ATOM 636 C C . LEU A 1 83 ? 4.351 -4.603 -7.488 1.00 83.81 83 LEU A C 1
ATOM 638 O O . LEU A 1 83 ? 3.999 -4.583 -6.306 1.00 83.81 83 LEU A O 1
ATOM 642 N N . ILE A 1 84 ? 4.181 -3.547 -8.292 1.00 83.94 84 ILE A N 1
ATOM 643 C CA . ILE A 1 84 ? 3.673 -2.253 -7.812 1.00 83.94 84 ILE A CA 1
ATOM 644 C C . ILE A 1 84 ? 2.284 -2.392 -7.156 1.00 83.94 84 ILE A C 1
ATOM 646 O O . ILE A 1 84 ? 2.123 -1.929 -6.022 1.00 83.94 84 ILE A O 1
ATOM 650 N N . PRO A 1 85 ? 1.281 -3.055 -7.771 1.00 83.50 85 PRO A N 1
ATOM 651 C CA . PRO A 1 85 ? -0.031 -3.227 -7.150 1.00 83.50 85 PRO A CA 1
ATOM 652 C C . PRO A 1 85 ? 0.021 -3.996 -5.828 1.00 83.50 85 PRO A C 1
ATOM 654 O O . PRO A 1 85 ? -0.704 -3.644 -4.899 1.00 83.50 85 PRO A O 1
ATOM 657 N N . VAL A 1 86 ? 0.883 -5.014 -5.719 1.00 85.25 86 VAL A N 1
ATOM 658 C CA . VAL A 1 86 ? 1.029 -5.831 -4.502 1.00 85.25 86 VAL A CA 1
ATOM 659 C C . VAL A 1 86 ? 1.550 -4.980 -3.346 1.00 85.25 86 VAL A C 1
ATOM 661 O O . VAL A 1 86 ? 0.950 -4.965 -2.268 1.00 85.25 86 VAL A O 1
ATOM 664 N N . VAL A 1 87 ? 2.610 -4.204 -3.585 1.00 84.25 87 VAL A N 1
ATOM 665 C CA . VAL A 1 87 ? 3.203 -3.320 -2.570 1.00 84.25 87 VAL A CA 1
ATOM 666 C C . VAL A 1 87 ? 2.213 -2.234 -2.145 1.00 84.25 87 VAL A C 1
ATOM 668 O O . VAL A 1 87 ? 1.992 -2.016 -0.950 1.00 84.25 87 VAL A O 1
ATOM 671 N N . LEU A 1 88 ? 1.557 -1.582 -3.109 1.00 84.44 88 LEU A N 1
ATOM 672 C CA . LEU A 1 88 ? 0.565 -0.546 -2.819 1.00 84.44 88 LEU A CA 1
ATOM 673 C C . LEU A 1 88 ? -0.640 -1.101 -2.059 1.00 84.44 88 LEU A C 1
ATOM 675 O O . LEU A 1 88 ? -1.180 -0.427 -1.183 1.00 84.44 88 LEU A O 1
ATOM 679 N N . ARG A 1 89 ? -1.057 -2.337 -2.352 1.00 86.50 89 ARG A N 1
ATOM 680 C CA . ARG A 1 89 ? -2.172 -2.981 -1.654 1.00 86.50 89 ARG A CA 1
ATOM 681 C C . ARG A 1 89 ? -1.870 -3.171 -0.170 1.00 86.50 89 ARG A C 1
ATOM 683 O O . ARG A 1 89 ? -2.742 -2.879 0.649 1.00 86.50 89 ARG A O 1
ATOM 690 N N . GLY A 1 90 ? -0.652 -3.591 0.174 1.00 86.88 90 GLY A N 1
ATOM 691 C CA . GLY A 1 90 ? -0.208 -3.695 1.566 1.00 86.88 90 GLY A CA 1
ATOM 692 C C . GLY A 1 90 ? -0.270 -2.347 2.287 1.00 86.88 90 GLY A C 1
ATOM 693 O O . GLY A 1 90 ? -0.902 -2.229 3.337 1.00 86.88 90 GLY A O 1
ATOM 694 N N . GLN A 1 91 ? 0.288 -1.297 1.678 1.00 86.75 91 GLN A N 1
ATOM 695 C CA . GLN A 1 91 ? 0.281 0.047 2.269 1.00 86.75 91 GLN A CA 1
ATOM 696 C C . GLN A 1 91 ? -1.135 0.611 2.454 1.00 86.75 91 GLN A C 1
ATOM 698 O O . GLN A 1 91 ? -1.438 1.198 3.496 1.00 86.75 91 GLN A O 1
ATOM 703 N N . ARG A 1 92 ? -2.023 0.405 1.473 1.00 89.62 92 ARG A N 1
ATOM 704 C CA . ARG A 1 92 ? -3.430 0.830 1.550 1.00 89.62 92 ARG A CA 1
ATOM 705 C C . ARG A 1 92 ? -4.167 0.163 2.700 1.00 89.62 92 ARG A C 1
ATOM 707 O O . ARG A 1 92 ? -4.869 0.851 3.434 1.00 89.62 92 ARG A O 1
ATOM 714 N N . ARG A 1 93 ? -3.968 -1.145 2.895 1.00 91.31 93 ARG A N 1
ATOM 715 C CA . ARG A 1 93 ? -4.568 -1.879 4.020 1.00 91.31 93 ARG A CA 1
ATOM 716 C C . ARG A 1 93 ? -4.109 -1.332 5.363 1.00 91.31 93 ARG A C 1
ATOM 718 O O . ARG A 1 93 ? -4.943 -1.102 6.230 1.00 91.31 93 ARG A O 1
ATOM 725 N N . VAL A 1 94 ? -2.815 -1.054 5.524 1.00 89.75 94 VAL A N 1
ATOM 726 C CA . VAL A 1 94 ? -2.294 -0.472 6.772 1.00 89.75 94 VAL A CA 1
ATOM 727 C C . VAL A 1 94 ? -2.946 0.881 7.060 1.00 89.75 94 VAL A C 1
ATOM 729 O O . VAL A 1 94 ? -3.405 1.103 8.176 1.00 89.75 94 VAL A O 1
ATOM 732 N N . ARG A 1 95 ? -3.061 1.764 6.061 1.00 89.88 95 ARG A N 1
ATOM 733 C CA . ARG A 1 95 ? -3.716 3.072 6.243 1.00 89.88 95 ARG A CA 1
ATOM 734 C C . ARG A 1 95 ? -5.201 2.952 6.545 1.00 89.88 95 ARG A C 1
ATO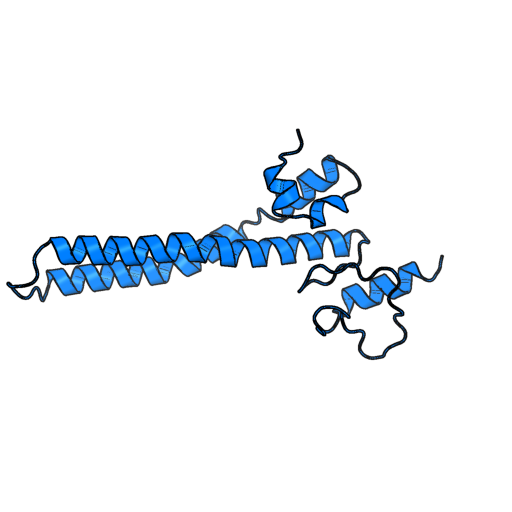M 736 O O . ARG A 1 95 ? -5.695 3.664 7.411 1.00 89.88 95 ARG A O 1
ATOM 743 N N . LEU A 1 96 ? -5.902 2.050 5.861 1.00 92.50 96 LEU A N 1
ATOM 744 C CA . LEU A 1 96 ? -7.311 1.785 6.131 1.00 92.50 96 LEU A CA 1
ATOM 745 C C . LEU A 1 96 ? -7.507 1.322 7.579 1.00 92.50 96 LEU A C 1
ATOM 747 O O . LEU A 1 96 ? -8.374 1.830 8.282 1.00 92.50 96 LEU A O 1
ATOM 751 N N . ARG A 1 97 ? -6.654 0.414 8.056 1.00 92.88 97 ARG A N 1
ATOM 752 C CA . ARG A 1 97 ? -6.692 -0.070 9.441 1.00 92.88 97 ARG A CA 1
ATOM 753 C C . ARG A 1 97 ? -6.342 1.028 10.439 1.00 92.88 97 ARG A C 1
ATOM 755 O O . ARG A 1 97 ? -6.999 1.121 11.463 1.00 92.88 97 ARG A O 1
ATOM 762 N N . GLN A 1 98 ? -5.375 1.895 10.135 1.00 91.06 98 GLN A N 1
ATOM 763 C CA . GLN A 1 98 ? -5.079 3.078 10.954 1.00 91.06 98 GLN A CA 1
ATOM 764 C C . GLN A 1 98 ? -6.275 4.036 11.031 1.00 91.06 98 GLN A C 1
ATOM 766 O O . GLN A 1 98 ? -6.582 4.536 12.109 1.00 91.06 98 GLN A O 1
ATOM 771 N N . PHE A 1 99 ? -6.970 4.262 9.912 1.00 92.00 99 PHE A N 1
ATOM 772 C CA . PHE A 1 99 ? -8.181 5.082 9.866 1.00 92.00 99 PHE A CA 1
ATOM 773 C C . PHE A 1 99 ? -9.300 4.485 10.731 1.00 92.00 99 PHE A C 1
ATOM 775 O O . PHE A 1 99 ? -9.892 5.183 11.550 1.00 92.00 99 PHE A O 1
ATOM 782 N N . LEU A 1 100 ? -9.549 3.179 10.605 1.00 91.81 100 LEU A N 1
ATOM 783 C CA . LEU A 1 100 ? -10.542 2.458 11.408 1.00 91.81 100 LEU A CA 1
ATOM 784 C C . LEU A 1 100 ? -10.174 2.432 12.900 1.00 91.81 100 LEU A C 1
ATOM 786 O O . LEU A 1 100 ? -11.038 2.618 13.758 1.00 91.81 100 LEU A O 1
ATOM 790 N N . LEU A 1 101 ? -8.885 2.288 13.212 1.00 90.75 101 LEU A N 1
ATOM 791 C CA . LEU A 1 101 ? -8.372 2.349 14.577 1.00 90.75 101 LEU A CA 1
ATOM 792 C C . LEU A 1 101 ? -8.579 3.736 15.186 1.00 90.75 101 LEU A C 1
ATOM 794 O O . LEU A 1 101 ? -9.026 3.829 16.319 1.00 90.75 101 LEU A O 1
ATOM 798 N N . ALA A 1 102 ? -8.380 4.820 14.434 1.00 89.94 102 ALA A N 1
ATOM 799 C CA . ALA A 1 102 ? -8.711 6.167 14.908 1.00 89.94 102 ALA A CA 1
ATOM 800 C C . ALA A 1 102 ? -10.220 6.369 15.180 1.00 89.94 102 ALA A C 1
ATOM 802 O O . ALA A 1 102 ? -10.595 7.240 15.962 1.00 89.94 102 ALA A O 1
ATOM 803 N N . ARG A 1 103 ? -11.090 5.555 14.567 1.00 89.94 103 ARG A N 1
ATOM 804 C CA . ARG A 1 103 ? -12.559 5.615 14.684 1.00 89.94 103 ARG A CA 1
ATOM 805 C C . ARG A 1 103 ? -13.145 4.726 15.786 1.00 89.94 103 ARG A C 1
ATOM 807 O O . ARG A 1 103 ? -14.365 4.691 15.939 1.00 89.94 103 ARG A O 1
ATOM 814 N N . GLY A 1 104 ? -12.328 4.007 16.558 1.00 89.88 104 GLY A N 1
ATOM 815 C CA . GLY A 1 104 ? -12.846 3.117 17.608 1.00 89.88 104 GLY A CA 1
ATOM 816 C C . GLY A 1 104 ? -12.893 1.640 17.237 1.00 89.88 104 GLY A C 1
ATOM 817 O O . GLY A 1 104 ? -13.481 0.859 17.981 1.00 89.88 104 GLY A O 1
ATOM 818 N N . VAL A 1 105 ? -12.341 1.236 16.091 1.00 91.31 105 VAL A N 1
ATOM 819 C CA . VAL A 1 105 ? -12.329 -0.165 15.659 1.00 91.31 105 VAL A CA 1
ATOM 820 C C . VAL A 1 105 ? -10.922 -0.734 15.876 1.00 91.31 105 VAL A C 1
ATOM 822 O O . VAL A 1 105 ? -10.035 -0.482 15.057 1.00 91.31 105 VAL A O 1
ATOM 825 N N . PRO A 1 106 ? -10.674 -1.477 16.971 1.00 89.88 106 PRO A N 1
ATOM 826 C CA . PRO A 1 106 ? -9.340 -1.969 17.277 1.00 89.88 106 PRO A CA 1
ATOM 827 C C . PRO A 1 106 ? -8.997 -3.153 16.360 1.00 89.88 106 PRO A C 1
ATOM 829 O O . PRO A 1 106 ? -9.363 -4.289 16.627 1.00 89.88 106 PRO A O 1
ATOM 832 N N . LEU A 1 107 ? -8.289 -2.882 15.263 1.00 92.00 107 LEU A N 1
ATOM 833 C CA . LEU A 1 107 ? -7.806 -3.889 14.311 1.00 92.00 107 LEU A CA 1
ATOM 834 C C . LEU A 1 107 ? -6.283 -4.014 14.391 1.00 92.00 107 LEU A C 1
ATOM 836 O O . LEU A 1 107 ? -5.570 -3.019 14.546 1.00 92.00 107 LEU A O 1
ATOM 840 N N . CYS A 1 108 ? -5.756 -5.221 14.198 1.00 91.38 108 CYS A N 1
ATOM 841 C CA . CYS A 1 108 ? -4.321 -5.413 14.026 1.00 91.38 108 CYS A CA 1
ATOM 842 C C . CYS A 1 108 ? -3.851 -4.758 12.719 1.00 91.38 108 CYS A C 1
ATOM 844 O O . CYS A 1 108 ? -4.326 -5.096 11.635 1.00 91.38 108 CYS A O 1
ATOM 846 N N . LEU A 1 109 ? -2.855 -3.869 12.788 1.00 91.25 109 LEU A N 1
ATOM 847 C CA . LEU A 1 109 ? -2.337 -3.188 11.597 1.00 91.25 109 LEU A CA 1
ATOM 848 C C . LEU A 1 109 ? -1.652 -4.142 10.606 1.00 91.25 109 LEU A C 1
ATOM 850 O O . LEU A 1 109 ? -1.670 -3.874 9.404 1.00 91.25 109 LEU A O 1
ATOM 854 N N . HIS A 1 110 ? -1.106 -5.266 11.082 1.00 90.44 110 HIS A N 1
ATOM 855 C CA . HIS A 1 110 ? -0.352 -6.210 10.256 1.00 90.44 110 HIS A CA 1
ATOM 856 C C . HIS A 1 110 ? -1.248 -7.229 9.537 1.00 90.44 110 HIS A C 1
ATOM 858 O O . HIS A 1 110 ? -1.255 -7.288 8.308 1.00 90.44 110 HIS A O 1
ATOM 864 N N . CYS A 1 111 ? -2.049 -8.011 10.270 1.00 90.56 111 CYS A N 1
ATOM 865 C CA . CYS A 1 111 ? -2.906 -9.043 9.670 1.00 90.56 111 CYS A CA 1
ATOM 866 C C . CYS A 1 111 ? -4.348 -8.572 9.416 1.00 90.56 111 CYS A C 1
ATOM 868 O O . CYS A 1 111 ? -4.955 -9.017 8.446 1.00 90.56 111 CYS A O 1
ATOM 870 N N . GLY A 1 112 ? -4.860 -7.601 10.180 1.00 90.88 112 GLY A N 1
ATOM 871 C CA . GLY A 1 112 ? -6.248 -7.126 10.086 1.00 90.88 112 GLY A CA 1
ATOM 872 C C . GLY A 1 112 ? -7.228 -7.848 11.009 1.00 90.88 112 GLY A C 1
ATOM 873 O O . GLY A 1 112 ? -8.424 -7.630 10.876 1.00 90.88 112 GLY A O 1
ATOM 874 N N . TYR A 1 113 ? -6.734 -8.688 11.922 1.00 92.00 113 TYR A N 1
ATOM 875 C CA . TYR A 1 113 ? -7.555 -9.361 12.929 1.00 92.00 113 TYR A CA 1
ATOM 876 C C . TYR A 1 113 ? -8.253 -8.353 13.853 1.00 92.00 113 TYR A C 1
ATOM 878 O O . TYR A 1 113 ? -7.639 -7.352 14.241 1.00 92.00 113 TYR A O 1
ATOM 886 N N . ASP A 1 114 ? -9.512 -8.623 14.201 1.00 91.81 114 ASP A N 1
ATOM 887 C CA . ASP A 1 114 ? -10.289 -7.814 15.142 1.00 91.81 114 ASP A CA 1
ATOM 888 C C . ASP A 1 114 ? -9.825 -8.085 16.576 1.00 91.81 114 ASP A C 1
ATOM 890 O O . ASP A 1 114 ? -9.876 -9.206 17.069 1.00 91.81 114 ASP A O 1
ATOM 894 N N . LEU A 1 115 ? -9.327 -7.046 17.241 1.00 89.69 115 LEU A N 1
ATOM 895 C CA . LEU A 1 115 ? -8.782 -7.123 18.594 1.00 89.69 115 LEU A CA 1
ATOM 896 C C . LEU A 1 115 ? -9.855 -6.874 19.662 1.00 89.69 115 LEU A C 1
ATOM 898 O O . LEU A 1 115 ? -9.533 -6.828 20.851 1.00 89.69 115 LEU A O 1
ATOM 902 N N . ARG A 1 116 ? -11.125 -6.697 19.280 1.00 86.31 116 ARG A N 1
ATOM 903 C CA . ARG A 1 116 ? -12.229 -6.614 20.244 1.00 86.31 116 ARG A CA 1
ATOM 904 C C . ARG A 1 116 ? -12.268 -7.871 21.112 1.00 86.31 116 ARG A C 1
ATOM 906 O O . ARG A 1 116 ? -12.239 -8.990 20.618 1.00 86.31 116 ARG A O 1
ATOM 913 N N . GLY A 1 117 ? -12.350 -7.669 22.425 1.00 82.19 117 GLY A N 1
ATOM 914 C CA . GLY A 1 117 ? -12.390 -8.761 23.399 1.00 82.19 117 GLY A CA 1
ATOM 915 C C . GLY A 1 117 ? -11.021 -9.306 23.813 1.00 82.19 117 GLY A C 1
ATOM 916 O O . GLY A 1 117 ? -10.971 -10.133 24.719 1.00 82.19 117 GLY A O 1
ATOM 917 N N . LEU A 1 118 ? -9.915 -8.823 23.233 1.00 83.31 118 LEU A N 1
ATOM 918 C CA . LEU A 1 118 ? -8.586 -9.149 23.747 1.00 83.31 118 LEU A CA 1
ATOM 919 C C . LEU A 1 118 ? -8.376 -8.456 25.102 1.00 83.31 118 LEU A C 1
ATOM 921 O O . LEU A 1 118 ? -8.587 -7.246 25.226 1.00 83.31 118 LEU A O 1
ATOM 925 N N . ALA A 1 119 ? -7.975 -9.214 26.123 1.00 71.56 119 ALA A N 1
ATOM 926 C CA . ALA A 1 119 ? -7.689 -8.660 27.440 1.00 71.56 119 ALA A CA 1
ATOM 927 C C . ALA A 1 119 ? -6.420 -7.782 27.371 1.00 71.56 119 ALA A C 1
ATOM 929 O O . ALA A 1 119 ? -5.358 -8.280 27.009 1.00 71.56 119 ALA A O 1
ATOM 930 N N . PRO A 1 120 ? -6.489 -6.482 27.712 1.00 68.12 120 PRO A N 1
ATOM 931 C CA . PRO A 1 120 ? -5.345 -5.569 27.675 1.00 68.12 120 PRO A CA 1
ATOM 932 C C . PRO A 1 120 ? -4.402 -5.727 28.882 1.00 68.12 120 PRO A C 1
ATOM 934 O O . PRO A 1 120 ? -3.592 -4.831 29.136 1.00 68.12 120 PRO A O 1
ATOM 937 N N . ASP A 1 121 ? -4.563 -6.803 29.656 1.00 73.00 121 ASP A N 1
ATOM 938 C CA . ASP A 1 121 ? -3.893 -7.003 30.944 1.00 73.00 121 ASP A CA 1
ATOM 939 C C . ASP A 1 121 ? -2.466 -7.553 30.775 1.00 73.00 121 ASP A C 1
ATOM 941 O O . ASP A 1 121 ? -1.663 -7.471 31.703 1.00 73.00 121 ASP A O 1
ATOM 945 N N . ASP A 1 122 ? -2.117 -8.027 29.574 1.00 74.44 122 ASP A N 1
ATOM 946 C CA . ASP A 1 122 ? -0.745 -8.403 29.247 1.00 74.44 122 ASP A CA 1
ATOM 947 C C . ASP A 1 122 ? 0.151 -7.161 29.077 1.00 74.44 122 ASP A C 1
ATOM 949 O O . ASP A 1 122 ? -0.240 -6.189 28.418 1.00 74.44 122 ASP A O 1
ATOM 953 N N . PRO A 1 123 ? 1.387 -7.182 29.613 1.00 73.12 123 PRO A N 1
ATOM 954 C CA . PRO A 1 123 ? 2.337 -6.077 29.477 1.00 73.12 123 PRO A CA 1
ATOM 955 C C . PRO A 1 123 ? 2.778 -5.843 28.021 1.00 73.12 123 PRO A C 1
ATOM 957 O O . PRO A 1 123 ? 3.094 -4.714 27.650 1.00 73.12 123 PRO A O 1
ATOM 960 N N . GLU A 1 124 ? 2.742 -6.883 27.182 1.00 78.94 124 GLU A N 1
ATOM 961 C CA . GLU A 1 124 ? 2.934 -6.805 25.731 1.00 78.94 124 GLU A CA 1
ATOM 962 C C . GLU A 1 124 ? 1.772 -7.503 25.014 1.00 78.94 124 GLU A C 1
ATOM 964 O O . GLU A 1 124 ? 1.872 -8.686 24.681 1.00 78.94 124 GLU A O 1
ATOM 969 N N . PRO A 1 125 ? 0.660 -6.803 24.749 1.00 82.44 125 PRO A N 1
ATOM 970 C CA . PRO A 1 125 ? -0.458 -7.409 24.048 1.00 82.44 125 PRO A CA 1
ATOM 971 C C . PRO A 1 125 ? -0.031 -7.713 22.603 1.00 82.44 125 PRO A C 1
ATOM 973 O O . PRO A 1 125 ? 0.368 -6.826 21.838 1.00 82.44 125 PRO A O 1
ATOM 976 N N . ARG A 1 126 ? -0.083 -8.994 22.228 1.00 89.12 126 ARG A N 1
ATOM 977 C CA . ARG A 1 126 ? 0.274 -9.497 20.893 1.00 89.12 126 ARG A CA 1
ATOM 978 C C . ARG A 1 126 ? -0.972 -9.953 20.153 1.00 89.12 126 ARG A C 1
ATOM 980 O O . ARG A 1 126 ? -1.927 -10.443 20.746 1.00 89.12 126 ARG A O 1
ATOM 987 N N . CYS A 1 127 ? -0.966 -9.796 18.835 1.00 90.12 127 CYS A N 1
ATOM 988 C CA . CYS A 1 127 ? -2.048 -10.307 18.007 1.00 90.12 127 CYS A CA 1
ATOM 989 C C . CYS A 1 127 ? -2.031 -11.849 18.005 1.00 90.12 127 CYS A C 1
ATOM 991 O O . CYS A 1 127 ? -0.984 -12.415 17.689 1.00 90.12 127 CYS A O 1
ATOM 993 N N . PRO A 1 128 ? -3.155 -12.532 18.286 1.00 90.06 128 PRO A N 1
ATOM 994 C CA . PRO A 1 128 ? -3.193 -13.997 18.343 1.00 90.06 128 PRO A CA 1
ATOM 995 C C . PRO A 1 128 ? -2.926 -14.664 16.984 1.00 90.06 128 PRO A C 1
ATOM 997 O O . PRO A 1 128 ? -2.388 -15.762 16.942 1.00 90.06 128 PRO A O 1
ATOM 1000 N N . GLU A 1 129 ? -3.235 -13.984 15.875 1.00 93.00 129 GLU A N 1
ATOM 1001 C CA . GLU A 1 129 ? -3.053 -14.523 14.519 1.00 93.00 129 GLU A CA 1
ATOM 1002 C C . GLU A 1 129 ? -1.618 -14.393 13.991 1.00 93.00 129 GLU A C 1
ATOM 1004 O O . GLU A 1 129 ? -1.103 -15.287 13.329 1.00 93.00 129 GLU A O 1
ATOM 1009 N N . CYS A 1 130 ? -0.958 -13.254 14.231 1.00 92.19 130 CYS A N 1
ATOM 1010 C CA . CYS A 1 130 ? 0.346 -12.961 13.618 1.00 92.19 130 CYS A CA 1
ATOM 1011 C C . CYS A 1 130 ? 1.473 -12.692 14.616 1.00 92.19 130 CYS A C 1
ATOM 1013 O O . CYS A 1 130 ? 2.562 -12.293 14.196 1.00 92.19 130 CYS A O 1
ATOM 1015 N N . ALA A 1 131 ? 1.199 -12.825 15.916 1.00 91.25 131 ALA A N 1
ATOM 1016 C CA . ALA A 1 131 ? 2.111 -12.575 17.034 1.00 91.25 131 ALA A CA 1
ATOM 1017 C C . ALA A 1 131 ? 2.771 -11.180 17.066 1.00 91.25 131 ALA A C 1
ATOM 1019 O O . ALA A 1 131 ? 3.635 -10.926 17.904 1.00 91.25 131 ALA A O 1
ATOM 1020 N N . HIS A 1 132 ? 2.368 -10.252 16.190 1.00 89.44 132 HIS A N 1
ATOM 1021 C CA . HIS A 1 132 ? 2.901 -8.893 16.183 1.00 89.44 132 HIS A CA 1
ATOM 1022 C C . HIS A 1 132 ? 2.399 -8.114 17.397 1.00 89.44 132 HIS A C 1
ATOM 1024 O O . HIS A 1 132 ? 1.225 -8.213 17.768 1.00 89.44 132 HIS A O 1
ATOM 1030 N N . GLY A 1 133 ? 3.287 -7.304 17.974 1.00 85.88 133 GLY A N 1
ATOM 1031 C CA . GLY A 1 133 ? 2.943 -6.392 19.059 1.00 85.88 133 GLY A CA 1
ATOM 1032 C C . GLY A 1 133 ? 1.877 -5.388 18.628 1.00 85.88 133 GLY A C 1
ATOM 1033 O O . GLY A 1 133 ? 1.932 -4.816 17.534 1.00 85.88 133 GLY A O 1
ATOM 1034 N N . ILE A 1 134 ? 0.888 -5.178 19.490 1.00 83.75 134 ILE A N 1
ATOM 1035 C CA . ILE A 1 134 ? -0.158 -4.182 19.281 1.00 83.75 134 ILE A CA 1
ATOM 1036 C C . ILE A 1 134 ? 0.427 -2.823 19.672 1.00 83.75 134 ILE A C 1
ATOM 1038 O O . ILE A 1 134 ? 0.904 -2.635 20.789 1.00 83.75 134 ILE A O 1
ATOM 1042 N N . LEU A 1 135 ? 0.427 -1.866 18.739 1.00 75.19 135 LEU A N 1
ATOM 1043 C CA . LEU A 1 135 ? 0.960 -0.526 19.000 1.00 75.19 135 LEU A CA 1
ATOM 1044 C C . LEU A 1 135 ? 0.216 0.142 20.164 1.00 75.19 135 LEU A C 1
ATOM 1046 O O . LEU A 1 135 ? -0.991 -0.039 20.320 1.00 75.19 135 LEU A O 1
ATOM 1050 N N . SER A 1 136 ? 0.917 0.990 20.918 1.00 65.75 136 SER A N 1
ATOM 1051 C CA . SER A 1 136 ? 0.402 1.695 22.103 1.00 65.75 136 SER A CA 1
ATOM 1052 C C . SER A 1 136 ? -0.926 2.430 21.876 1.00 65.75 136 SER A C 1
ATOM 1054 O O . SER A 1 136 ? -1.780 2.429 22.758 1.00 65.75 136 SER A O 1
ATOM 1056 N N . ALA A 1 137 ? -1.152 2.990 20.681 1.00 67.69 137 ALA A N 1
ATOM 1057 C CA . ALA A 1 137 ? -2.430 3.601 20.305 1.00 67.69 137 ALA A CA 1
ATOM 1058 C C . ALA A 1 137 ? -3.594 2.588 20.278 1.00 67.69 137 ALA A C 1
ATOM 1060 O O . ALA A 1 137 ? -4.696 2.896 20.726 1.00 67.69 137 ALA A O 1
ATOM 1061 N N . GLY A 1 138 ? -3.344 1.364 19.802 1.00 63.34 138 GLY A N 1
ATOM 1062 C CA . GLY A 1 138 ? -4.308 0.264 19.862 1.00 63.34 138 GLY A CA 1
ATOM 1063 C C . GLY A 1 138 ? -4.553 -0.210 21.295 1.00 63.34 138 GLY A C 1
ATOM 1064 O O . GLY A 1 138 ? -5.694 -0.456 21.672 1.00 63.34 138 GLY A O 1
ATOM 1065 N N . VAL A 1 139 ? -3.508 -0.251 22.127 1.00 68.25 139 VAL A N 1
ATOM 1066 C CA . VAL A 1 139 ? -3.617 -0.629 23.548 1.00 68.25 139 VAL A CA 1
ATOM 1067 C C . VAL A 1 139 ? -4.431 0.390 24.351 1.00 68.25 139 VAL A C 1
ATOM 1069 O O . VAL A 1 139 ? -5.308 0.009 25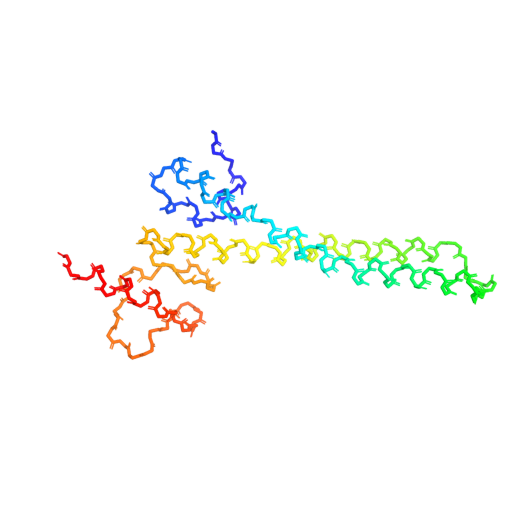.127 1.00 68.25 139 VAL A O 1
ATOM 1072 N N . ALA A 1 140 ? -4.194 1.688 24.139 1.00 70.75 140 ALA A N 1
ATOM 1073 C CA . ALA A 1 140 ? -4.960 2.758 24.778 1.00 70.75 140 ALA A CA 1
ATOM 1074 C C . ALA A 1 140 ? -6.459 2.664 24.443 1.00 70.75 140 ALA A C 1
ATOM 1076 O O . ALA A 1 140 ? -7.309 2.869 25.309 1.00 70.75 140 ALA A O 1
ATOM 1077 N N . MET A 1 141 ? -6.778 2.295 23.199 1.00 72.25 141 MET A N 1
ATOM 1078 C CA . MET A 1 141 ? -8.153 2.097 22.751 1.00 72.25 141 MET A CA 1
ATOM 1079 C C . MET A 1 141 ? -8.810 0.858 23.375 1.00 72.25 141 MET A C 1
ATOM 1081 O O . MET A 1 141 ? -9.954 0.944 23.810 1.00 72.25 141 MET A O 1
ATOM 1085 N N . LEU A 1 142 ? -8.097 -0.268 23.489 1.00 69.31 142 LEU A N 1
ATOM 1086 C CA . LEU A 1 142 ? -8.630 -1.472 24.148 1.00 69.31 142 LEU A CA 1
ATOM 1087 C C . LEU A 1 142 ? -9.001 -1.207 25.615 1.00 69.31 142 LEU A C 1
ATOM 1089 O O . LEU A 1 142 ? -10.031 -1.682 26.099 1.00 69.31 142 LEU A O 1
ATOM 1093 N N . ARG A 1 143 ? -8.197 -0.396 26.314 1.00 70.75 143 ARG A N 1
ATOM 1094 C CA . ARG A 1 143 ? -8.476 -0.000 27.701 1.00 70.75 143 ARG A CA 1
ATOM 1095 C C . ARG A 1 143 ? -9.714 0.887 27.824 1.00 70.75 143 ARG A C 1
ATOM 1097 O O . ARG A 1 143 ? -10.484 0.692 28.757 1.00 70.75 143 ARG A O 1
ATOM 1104 N N . SER A 1 144 ? -9.945 1.818 26.895 1.00 73.56 144 SER A N 1
ATOM 1105 C CA . SER A 1 144 ? -11.107 2.717 26.968 1.00 73.56 144 SER A CA 1
ATOM 1106 C C . SER A 1 144 ? -12.436 2.007 26.697 1.00 73.56 144 SER A C 1
ATOM 1108 O O . SER A 1 144 ? -13.457 2.383 27.270 1.00 73.56 144 SER A O 1
ATOM 1110 N N . THR A 1 145 ? -12.436 0.944 25.886 1.00 67.44 145 THR A N 1
ATOM 1111 C CA . THR A 1 145 ? -13.648 0.159 25.600 1.00 67.44 145 THR A CA 1
ATOM 1112 C C . THR A 1 145 ? -14.132 -0.710 26.759 1.00 67.44 145 THR A C 1
ATOM 1114 O O . THR A 1 145 ? -15.301 -1.075 26.763 1.00 67.44 145 THR A O 1
ATOM 1117 N N . ARG A 1 146 ? -13.279 -1.029 27.743 1.00 62.53 146 ARG A N 1
ATOM 1118 C CA . ARG A 1 146 ? -13.647 -1.881 28.891 1.00 62.53 146 ARG A CA 1
ATOM 1119 C C . ARG A 1 146 ? -14.328 -1.107 30.032 1.00 62.53 146 ARG A C 1
ATOM 1121 O O . ARG A 1 146 ? -14.867 -1.721 30.940 1.00 62.53 146 ARG A O 1
ATOM 1128 N N . VAL A 1 147 ? -14.308 0.229 30.004 1.00 62.44 147 VAL A N 1
ATOM 1129 C CA . VAL A 1 147 ? -14.875 1.092 31.066 1.00 62.44 147 VAL A CA 1
ATOM 1130 C C . VAL A 1 147 ? -16.362 1.421 30.812 1.00 62.44 147 VAL A C 1
ATOM 1132 O O . VAL A 1 147 ? -16.880 2.420 31.299 1.00 62.44 147 VAL A O 1
ATOM 1135 N N . ARG A 1 148 ? -17.070 0.607 30.026 1.00 53.50 148 ARG A N 1
ATOM 1136 C CA . ARG A 1 148 ? -18.525 0.696 29.825 1.00 53.50 148 ARG A CA 1
ATOM 1137 C C . ARG A 1 148 ? -19.173 -0.623 30.186 1.00 53.50 148 ARG A C 1
ATOM 1139 O O . ARG A 1 148 ? -20.286 -0.553 30.742 1.00 53.50 148 ARG A O 1
#

Secondary structure (DSSP, 8-state):
---HHHHHH-GGGGGSSSHHHHHHHHHHHS-HHHHHHHHHHHHHHHHHHHHHHHHHHHS--TT--HHHHHHHHHHHHHHHHHHHHHHHHHHHHHHHHHHHHHTT--B-TTT--B-TT--TTSSS-B-TTT-PBPPHHHHHHHHHHT--

Foldseek 3Di:
DDDVVVCVLAVVLVLDPDDVSSVVLVVQLPDPVLVVVLCVVVVVVVVVLVVVVVCCVVVPDPPDDPVVNVVVCCVSVVVCVVVSVVVSSLVSQLRSQVSVLVVLFLADSHPRDGCPPPDLPDPFDADPPPRHTRDPSSSVSNVVVVVD